Protein AF-A0A2W4L1D9-F1 (afdb_monomer_lite)

Foldseek 3Di:
DDWDWDDDVPDDIDTGDDDDDDPQPQPDPDPVVSVVVQVVCVVVVRHDDPDPVDDDD

Organism: NCBI:txid37925

Radius of gyration: 17.11 Å; chains: 1; bounding box: 32×19×45 Å

Structure (mmCIF, N/CA/C/O backbone):
data_AF-A0A2W4L1D9-F1
#
_entry.id   AF-A0A2W4L1D9-F1
#
loop_
_atom_site.group_PDB
_atom_site.id
_atom_site.type_symbol
_atom_site.label_atom_id
_atom_site.label_alt_id
_atom_site.label_comp_id
_atom_site.label_asym_id
_atom_site.label_entity_id
_atom_site.label_seq_id
_atom_site.pdbx_PDB_ins_code
_atom_site.Cartn_x
_atom_site.Cartn_y
_atom_site.Cartn_z
_atom_site.occupancy
_atom_site.B_iso_or_equiv
_atom_site.auth_seq_id
_atom_site.auth_comp_id
_atom_site.auth_asym_id
_atom_site.auth_atom_id
_atom_site.pdbx_PDB_model_num
ATOM 1 N N . MET A 1 1 ? -4.904 12.769 -24.524 1.00 52.66 1 MET A N 1
ATOM 2 C CA . MET A 1 1 ? -4.612 11.643 -23.614 1.00 52.66 1 MET A CA 1
ATOM 3 C C . MET A 1 1 ? -3.109 11.539 -23.504 1.00 52.66 1 MET A C 1
ATOM 5 O O . MET A 1 1 ? -2.462 11.347 -24.524 1.00 52.66 1 MET A O 1
ATOM 9 N N . THR A 1 2 ? -2.556 11.785 -22.321 1.00 71.94 2 THR A N 1
ATOM 10 C CA . THR A 1 2 ? -1.104 11.817 -22.099 1.00 71.94 2 THR A CA 1
ATOM 11 C C . THR A 1 2 ? -0.698 10.478 -21.493 1.00 71.94 2 THR A C 1
ATOM 13 O O . THR A 1 2 ? -1.163 10.152 -20.406 1.00 71.94 2 THR A O 1
ATOM 16 N N . GLY A 1 3 ? 0.093 9.681 -22.215 1.00 83.00 3 GLY A N 1
ATOM 17 C CA . GLY A 1 3 ? 0.596 8.398 -21.718 1.00 83.00 3 GLY A CA 1
ATOM 18 C C . GLY A 1 3 ? 1.777 8.570 -20.759 1.00 83.00 3 GLY A C 1
ATOM 19 O O . GLY A 1 3 ? 2.451 9.600 -20.782 1.00 83.00 3 GLY A O 1
ATOM 20 N N . VAL A 1 4 ? 2.037 7.557 -19.932 1.00 89.62 4 VAL A N 1
ATOM 21 C CA . VAL A 1 4 ? 3.218 7.495 -19.053 1.00 89.62 4 VAL A CA 1
ATOM 22 C C . VAL A 1 4 ? 4.215 6.509 -19.640 1.00 89.62 4 VAL A C 1
ATOM 24 O O . VAL A 1 4 ? 3.835 5.403 -20.022 1.00 89.62 4 VAL A O 1
ATOM 27 N N . VAL A 1 5 ? 5.482 6.913 -19.716 1.00 92.25 5 VAL A N 1
ATOM 28 C CA . VAL A 1 5 ? 6.575 6.081 -20.228 1.00 92.25 5 VAL A CA 1
ATOM 29 C C . VAL A 1 5 ? 7.440 5.630 -19.059 1.00 92.25 5 VAL A C 1
ATOM 31 O O . VAL A 1 5 ? 7.857 6.450 -18.243 1.00 92.25 5 VAL A O 1
ATOM 34 N N . PHE A 1 6 ? 7.699 4.329 -18.990 1.00 91.38 6 PHE A N 1
ATOM 35 C CA . PHE A 1 6 ? 8.568 3.705 -18.003 1.00 91.38 6 PHE A CA 1
ATOM 36 C C . PHE A 1 6 ? 9.831 3.185 -18.678 1.00 91.38 6 PHE A C 1
ATOM 38 O O . PHE A 1 6 ? 9.755 2.406 -19.633 1.00 91.38 6 PHE A O 1
ATOM 45 N N . ASP A 1 7 ? 10.984 3.559 -18.131 1.00 95.38 7 ASP A N 1
ATOM 46 C CA . ASP A 1 7 ? 12.253 2.923 -18.464 1.00 95.38 7 ASP A CA 1
ATOM 47 C C . ASP A 1 7 ? 12.366 1.597 -17.707 1.00 95.38 7 ASP A C 1
ATOM 49 O O . ASP A 1 7 ? 12.378 1.557 -16.474 1.00 95.38 7 ASP A O 1
ATOM 53 N N . VAL A 1 8 ? 12.432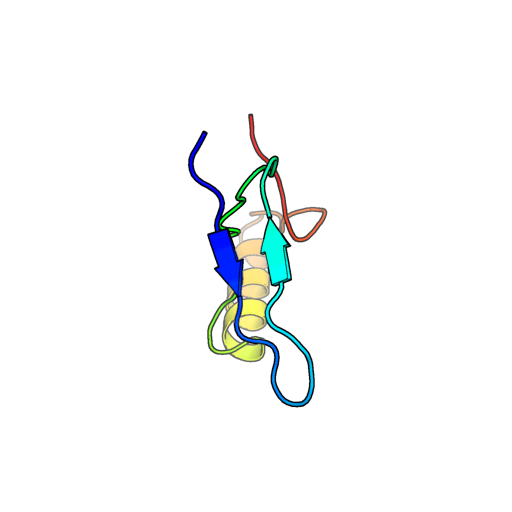 0.493 -18.451 1.00 92.81 8 VAL A N 1
ATOM 54 C CA . VAL A 1 8 ? 12.560 -0.854 -17.888 1.00 92.81 8 VAL A CA 1
ATOM 55 C C . VAL A 1 8 ? 14.022 -1.278 -17.940 1.00 92.81 8 VAL A C 1
ATOM 57 O O . VAL A 1 8 ? 14.627 -1.350 -19.008 1.00 92.81 8 VAL A O 1
ATOM 60 N N . ILE A 1 9 ? 14.604 -1.593 -16.784 1.00 93.88 9 ILE A N 1
ATOM 61 C CA . ILE A 1 9 ? 16.003 -2.031 -16.707 1.00 93.88 9 ILE A CA 1
ATOM 62 C C . ILE A 1 9 ? 16.171 -3.344 -17.486 1.00 93.88 9 ILE A C 1
ATOM 64 O O . ILE A 1 9 ? 15.540 -4.348 -17.166 1.00 93.88 9 ILE A O 1
ATOM 68 N N . GLY A 1 10 ? 17.040 -3.337 -18.502 1.00 93.88 10 GLY A N 1
ATOM 69 C CA . GLY A 1 10 ? 17.317 -4.505 -19.347 1.00 93.88 10 GLY A CA 1
ATOM 70 C C . GLY A 1 10 ? 16.265 -4.786 -20.427 1.00 93.88 10 GLY A C 1
ATOM 71 O O . GLY A 1 10 ? 16.348 -5.820 -21.086 1.00 93.88 10 GLY A O 1
ATOM 72 N N . GLY A 1 11 ? 15.297 -3.887 -20.624 1.00 92.31 11 GLY A N 1
ATOM 73 C CA . GLY A 1 11 ? 14.235 -4.030 -21.616 1.00 92.31 11 GLY A CA 1
ATOM 74 C C . GLY A 1 11 ? 13.952 -2.738 -22.388 1.00 92.31 11 GLY A C 1
ATOM 75 O O . GLY A 1 11 ? 14.535 -1.692 -22.100 1.00 92.31 11 GLY A O 1
ATOM 76 N N . PRO A 1 12 ? 13.071 -2.799 -23.399 1.00 93.69 12 PRO A N 1
ATOM 77 C CA . PRO A 1 12 ? 12.594 -1.605 -24.085 1.00 93.69 12 PRO A CA 1
ATOM 78 C C . PRO A 1 12 ? 11.672 -0.783 -23.173 1.00 93.69 12 PRO A C 1
ATOM 80 O O . PRO A 1 12 ? 10.980 -1.333 -22.315 1.00 93.69 12 PRO A O 1
ATOM 83 N N . ALA A 1 13 ? 11.639 0.534 -23.388 1.00 94.50 13 ALA A N 1
ATOM 84 C CA . ALA A 1 13 ? 10.720 1.423 -22.683 1.00 94.50 13 ALA A CA 1
ATOM 85 C C . ALA A 1 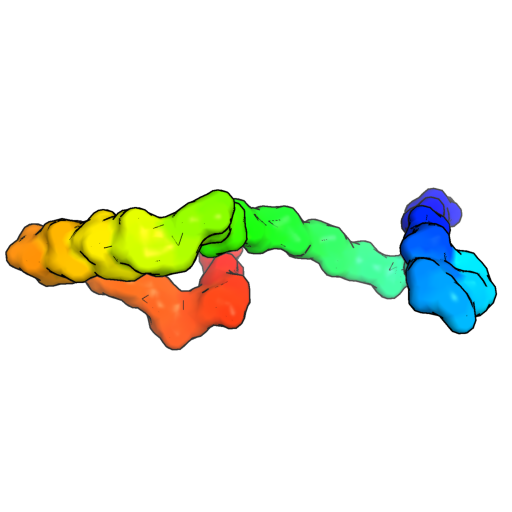13 ? 9.254 1.046 -22.962 1.00 94.50 13 ALA A C 1
ATOM 87 O O . ALA A 1 13 ? 8.896 0.665 -24.081 1.00 94.50 13 ALA A O 1
ATOM 88 N N . VAL A 1 14 ? 8.408 1.169 -21.938 1.00 94.00 14 VAL A N 1
ATOM 89 C CA . VAL A 1 14 ? 6.991 0.785 -21.990 1.00 94.00 14 VAL A CA 1
ATOM 90 C C . VAL A 1 14 ? 6.113 2.018 -21.827 1.00 94.00 14 VAL A C 1
ATOM 92 O O . VAL A 1 14 ? 6.263 2.762 -20.861 1.00 94.00 14 VAL A O 1
ATOM 95 N N . THR A 1 15 ? 5.162 2.206 -22.743 1.00 93.88 15 THR A N 1
ATOM 96 C CA . THR A 1 15 ? 4.186 3.305 -22.695 1.00 93.88 15 THR A CA 1
ATOM 97 C C . THR A 1 15 ? 2.817 2.789 -22.265 1.00 93.88 15 THR A C 1
ATOM 99 O O . THR A 1 15 ? 2.262 1.898 -22.907 1.00 93.88 15 THR A O 1
ATOM 102 N N . LEU A 1 16 ? 2.246 3.385 -21.217 1.00 91.12 16 LEU A N 1
ATOM 103 C CA . LEU A 1 16 ? 0.872 3.153 -20.776 1.00 91.12 16 LEU A CA 1
ATOM 104 C C . LEU A 1 16 ? -0.023 4.311 -21.227 1.00 91.12 16 LEU A C 1
ATOM 106 O O . LEU A 1 16 ? 0.187 5.456 -20.826 1.00 91.12 16 LEU A O 1
ATOM 110 N N . SER A 1 17 ? -1.017 4.011 -22.062 1.00 89.75 17 SER A N 1
ATOM 111 C CA . SER A 1 17 ? -1.899 5.010 -22.692 1.00 89.75 17 SER A CA 1
ATOM 112 C C . SER A 1 17 ? -3.241 5.179 -21.977 1.00 89.75 17 SER A C 1
ATOM 114 O O . SER A 1 17 ? -3.830 6.253 -22.051 1.00 89.75 17 SER A O 1
ATOM 116 N N . ASP A 1 18 ? -3.718 4.120 -21.319 1.00 88.31 18 ASP A N 1
ATOM 117 C CA . ASP A 1 18 ? -5.036 4.052 -20.686 1.00 88.31 18 ASP A CA 1
ATOM 118 C C . ASP A 1 18 ? -4.915 3.238 -19.391 1.00 88.31 18 ASP A C 1
ATOM 120 O O . ASP A 1 18 ? -4.850 2.008 -19.404 1.00 88.31 18 ASP A O 1
ATOM 124 N N . PHE A 1 19 ? -4.734 3.935 -18.269 1.00 84.31 19 PHE A N 1
ATOM 125 C CA . PHE A 1 19 ? -4.439 3.321 -16.976 1.00 84.31 19 PHE A CA 1
ATOM 126 C C . PHE A 1 19 ? -5.142 4.064 -15.840 1.00 84.31 19 PHE A C 1
ATOM 128 O O . PHE A 1 19 ? -5.325 5.280 -15.883 1.00 84.31 19 PHE A O 1
ATOM 135 N N . GLN A 1 20 ? -5.486 3.330 -14.782 1.00 80.31 20 GLN A N 1
ATOM 136 C CA . GLN A 1 20 ? -5.818 3.917 -13.487 1.00 80.31 20 GLN A CA 1
ATOM 137 C C . GLN A 1 20 ? -4.561 3.917 -12.618 1.00 80.31 20 GLN A C 1
ATOM 139 O O . GLN A 1 20 ? -3.995 2.862 -12.334 1.00 80.31 20 GLN A O 1
ATOM 144 N N . LEU A 1 21 ? -4.106 5.103 -12.208 1.00 75.44 21 LEU A N 1
ATOM 145 C CA . LEU A 1 21 ? -3.003 5.232 -11.261 1.00 75.44 21 LEU A CA 1
ATOM 146 C C . LEU A 1 21 ? -3.550 5.203 -9.839 1.00 75.44 21 LEU A C 1
ATOM 148 O O . LEU A 1 21 ? -4.262 6.113 -9.422 1.00 75.44 21 LEU A O 1
ATOM 152 N N . VAL A 1 22 ? -3.161 4.181 -9.085 1.00 73.94 22 VAL A N 1
ATOM 153 C CA . VAL A 1 22 ? -3.452 4.076 -7.657 1.00 73.94 22 VAL A CA 1
ATOM 154 C C . VAL A 1 22 ? -2.147 4.285 -6.904 1.00 73.94 22 VAL A C 1
ATOM 156 O O . VAL A 1 22 ? -1.250 3.445 -6.960 1.00 73.94 22 VAL A O 1
ATOM 159 N N . ILE A 1 23 ? -2.038 5.396 -6.176 1.00 64.69 23 ILE A N 1
ATOM 160 C CA . ILE A 1 23 ? -0.954 5.588 -5.209 1.00 64.69 23 ILE A CA 1
ATOM 161 C C . ILE A 1 23 ? -1.397 4.924 -3.905 1.00 64.69 23 ILE A C 1
ATOM 163 O O . ILE A 1 23 ? -2.012 5.552 -3.046 1.00 64.69 23 ILE A O 1
ATOM 167 N N . ALA A 1 24 ? -1.139 3.623 -3.773 1.00 64.88 24 ALA A N 1
ATOM 168 C CA . ALA A 1 24 ? -1.430 2.901 -2.542 1.00 64.88 24 ALA A CA 1
ATOM 169 C C . ALA A 1 24 ? -0.449 3.354 -1.446 1.00 64.88 24 ALA A C 1
ATOM 171 O O . ALA A 1 24 ? 0.691 2.902 -1.393 1.00 64.88 24 ALA A O 1
ATOM 172 N N . GLY A 1 25 ? -0.891 4.250 -0.559 1.00 62.44 25 GLY A N 1
ATOM 173 C CA . GLY A 1 25 ? -0.093 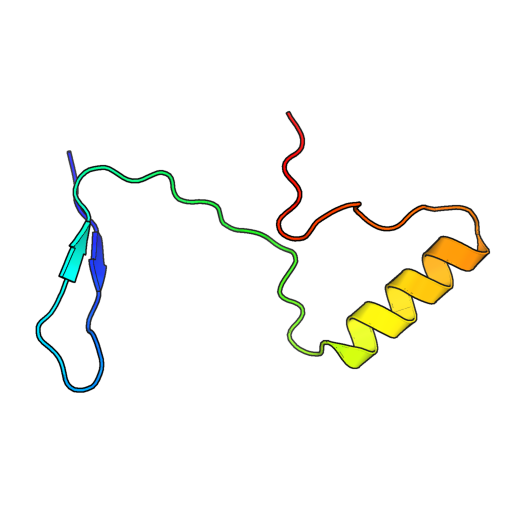4.832 0.532 1.00 62.44 25 GLY A CA 1
ATOM 174 C C . GLY A 1 25 ? 0.372 3.861 1.631 1.00 62.44 25 GLY A C 1
ATOM 175 O O . GLY A 1 25 ? 0.799 4.312 2.686 1.00 62.44 25 GLY A O 1
ATOM 176 N N . TYR A 1 26 ? 0.298 2.545 1.408 1.00 57.75 26 TYR A N 1
ATOM 177 C CA . TYR A 1 26 ? 0.619 1.506 2.396 1.00 57.75 26 TYR A CA 1
ATOM 178 C C . TYR A 1 26 ? 2.023 0.905 2.269 1.00 57.75 26 TYR A C 1
ATOM 180 O O . TYR A 1 26 ? 2.393 0.029 3.051 1.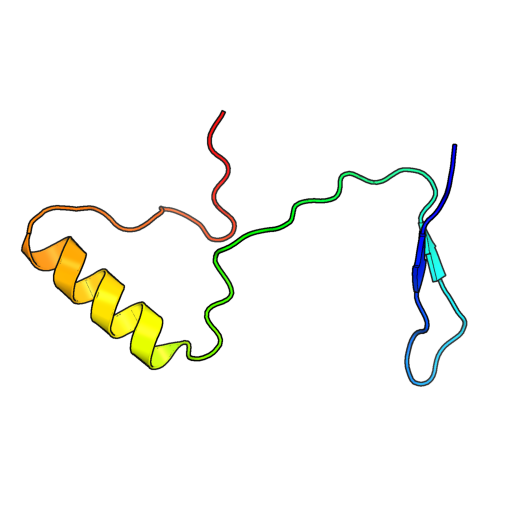00 57.75 26 TYR A O 1
ATOM 188 N N . THR A 1 27 ? 2.849 1.358 1.326 1.00 61.94 27 THR A N 1
ATOM 189 C CA . THR A 1 27 ? 4.245 0.911 1.261 1.00 61.94 27 THR A CA 1
ATOM 190 C C . THR A 1 27 ? 5.081 1.679 2.281 1.00 61.94 27 THR A C 1
ATOM 192 O O . THR A 1 27 ? 5.750 2.659 1.951 1.00 61.94 27 THR A O 1
ATOM 195 N N . ALA A 1 28 ? 5.027 1.255 3.546 1.00 68.00 28 ALA A N 1
ATOM 196 C CA . ALA A 1 28 ? 5.981 1.717 4.545 1.00 68.00 28 ALA A CA 1
ATOM 197 C C . ALA A 1 28 ? 7.405 1.364 4.099 1.00 68.00 28 ALA A C 1
ATOM 199 O O . ALA A 1 28 ? 7.655 0.270 3.584 1.00 68.00 28 ALA A O 1
ATOM 200 N N . ARG A 1 29 ? 8.343 2.289 4.325 1.00 80.75 29 ARG A N 1
ATOM 201 C CA . ARG A 1 29 ? 9.774 2.078 4.052 1.00 80.75 29 ARG A CA 1
ATOM 202 C C . ARG A 1 29 ? 10.318 0.840 4.774 1.00 80.75 29 ARG A C 1
ATOM 204 O O . ARG A 1 29 ? 11.189 0.165 4.242 1.00 80.75 29 ARG A O 1
ATOM 211 N N . ASP A 1 30 ? 9.803 0.583 5.971 1.00 87.44 30 ASP A N 1
ATOM 212 C CA . ASP A 1 30 ? 10.141 -0.550 6.821 1.00 87.44 30 ASP A CA 1
ATOM 213 C C . ASP A 1 30 ? 8.861 -1.343 7.108 1.00 87.44 30 ASP A C 1
ATOM 215 O O . ASP A 1 30 ? 7.896 -0.825 7.678 1.00 87.44 30 ASP A O 1
ATOM 219 N N . GLN A 1 31 ? 8.851 -2.596 6.664 1.00 85.94 31 GLN A N 1
ATOM 220 C CA . GLN A 1 31 ? 7.700 -3.480 6.799 1.00 85.94 31 GLN A CA 1
ATOM 221 C C . GLN A 1 31 ? 7.555 -4.038 8.217 1.00 85.94 31 GLN A C 1
ATOM 223 O O . GLN A 1 31 ? 6.433 -4.303 8.645 1.00 85.94 31 GLN A O 1
ATOM 228 N N . ASP A 1 32 ? 8.643 -4.179 8.968 1.00 90.44 32 ASP A N 1
ATOM 229 C CA . ASP A 1 32 ? 8.590 -4.684 10.338 1.00 90.44 32 ASP A CA 1
ATOM 230 C C . ASP A 1 32 ? 8.073 -3.601 11.287 1.00 90.44 32 ASP A C 1
ATOM 232 O O . ASP A 1 32 ? 7.196 -3.869 12.112 1.00 90.44 32 ASP A O 1
ATOM 236 N N . ALA A 1 33 ? 8.511 -2.352 11.096 1.00 89.25 33 ALA A N 1
ATOM 237 C CA . ALA A 1 33 ? 7.974 -1.202 11.824 1.00 89.25 33 ALA A CA 1
ATOM 238 C C . ALA A 1 33 ? 6.472 -0.998 11.555 1.00 89.25 33 ALA A C 1
ATOM 240 O O . ALA A 1 33 ? 5.696 -0.768 12.485 1.00 89.25 33 ALA A O 1
ATOM 241 N N . LEU A 1 34 ? 6.039 -1.144 10.295 1.00 87.69 34 LEU A N 1
ATOM 242 C CA . LEU A 1 34 ? 4.619 -1.104 9.934 1.00 87.69 34 LEU A CA 1
ATOM 243 C C . LEU A 1 34 ? 3.823 -2.195 10.658 1.00 87.69 34 LEU A C 1
ATOM 245 O O . LEU A 1 34 ? 2.782 -1.911 11.244 1.00 87.69 34 LEU A O 1
ATOM 249 N N . ARG A 1 35 ? 4.313 -3.439 10.643 1.00 88.19 35 ARG A N 1
ATOM 250 C CA . ARG A 1 35 ? 3.633 -4.578 11.283 1.00 88.19 35 ARG A CA 1
ATOM 251 C C . ARG A 1 35 ? 3.537 -4.406 12.796 1.00 88.19 35 ARG A C 1
ATOM 253 O O . ARG A 1 35 ? 2.501 -4.730 13.370 1.00 88.19 35 ARG A O 1
ATOM 260 N N . ALA A 1 36 ? 4.573 -3.864 13.436 1.00 92.06 36 ALA A N 1
ATOM 261 C CA . ALA A 1 36 ? 4.541 -3.550 14.861 1.00 92.06 36 ALA A CA 1
ATOM 262 C C . ALA A 1 36 ? 3.433 -2.538 15.193 1.00 92.06 36 ALA A C 1
ATOM 264 O O . ALA A 1 36 ? 2.656 -2.767 16.118 1.00 92.06 36 ALA A O 1
ATOM 265 N N . HIS A 1 37 ? 3.306 -1.476 14.394 1.00 91.00 37 HIS A N 1
ATOM 266 C CA . HIS A 1 37 ? 2.261 -0.473 14.589 1.00 91.00 37 HIS A CA 1
ATOM 267 C C . HIS A 1 37 ? 0.851 -1.023 14.312 1.00 91.00 37 HIS A C 1
ATOM 269 O O . HIS A 1 37 ? -0.083 -0.738 15.054 1.00 91.00 37 HIS A O 1
ATOM 275 N N . VAL A 1 38 ? 0.683 -1.885 13.302 1.00 90.56 38 VAL A N 1
ATOM 276 C CA . VAL A 1 38 ? -0.598 -2.576 13.062 1.00 90.56 38 VAL A CA 1
ATOM 277 C C . VAL A 1 38 ? -1.007 -3.419 14.276 1.00 90.56 38 VAL A C 1
ATOM 279 O O . VAL A 1 38 ? -2.172 -3.404 14.666 1.00 90.56 38 VAL A O 1
ATOM 282 N N . ASN A 1 39 ? -0.060 -4.114 14.911 1.00 92.56 39 ASN A N 1
ATOM 283 C CA . ASN A 1 39 ? -0.338 -4.903 16.113 1.00 92.56 39 ASN A CA 1
ATOM 284 C C . ASN A 1 39 ? -0.694 -4.024 17.327 1.00 92.56 39 ASN A C 1
ATOM 286 O O . ASN A 1 39 ? -1.572 -4.392 18.105 1.00 92.56 39 ASN A O 1
ATOM 290 N N . GLU A 1 40 ? -0.043 -2.866 17.482 1.00 95.50 40 GLU A N 1
ATOM 291 C CA . GLU A 1 40 ? -0.381 -1.863 18.505 1.00 95.50 40 GLU A CA 1
ATOM 292 C C . GLU A 1 40 ? -1.831 -1.379 18.348 1.00 95.50 40 GLU A C 1
ATOM 294 O O . GLU A 1 40 ? -2.595 -1.363 19.312 1.00 95.50 40 GLU A O 1
ATOM 299 N N . LEU A 1 41 ? -2.233 -1.055 17.116 1.00 94.50 41 LEU A N 1
ATOM 300 C CA . LEU A 1 41 ? -3.595 -0.631 16.792 1.00 94.50 41 LEU A CA 1
ATOM 301 C C . LEU A 1 41 ? -4.618 -1.753 17.026 1.00 94.50 41 LEU A C 1
ATOM 303 O O . LEU A 1 41 ? -5.676 -1.521 17.616 1.00 94.50 41 LEU A O 1
ATOM 307 N N . ALA A 1 42 ? -4.288 -2.988 16.649 1.00 93.69 42 ALA A N 1
ATOM 308 C CA . ALA A 1 42 ? -5.146 -4.142 16.904 1.00 93.69 42 ALA A CA 1
ATOM 309 C C . ALA A 1 42 ? -5.392 -4.363 18.407 1.00 93.69 42 ALA A C 1
ATOM 311 O O . ALA A 1 42 ? -6.504 -4.715 18.801 1.00 93.69 42 ALA A O 1
ATOM 312 N N . ALA A 1 43 ? -4.394 -4.097 19.259 1.00 96.12 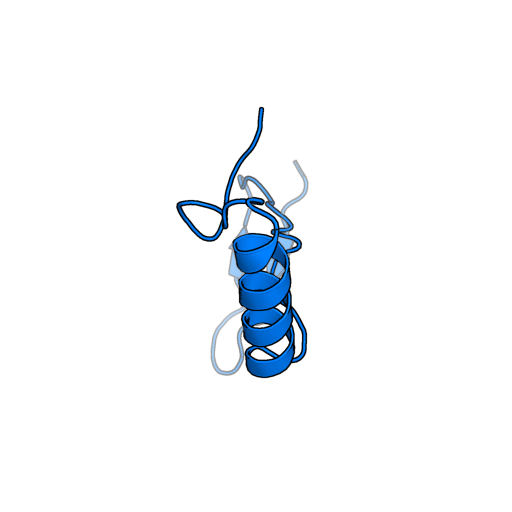43 ALA A N 1
ATOM 313 C CA . ALA A 1 43 ? -4.522 -4.230 20.711 1.00 96.12 43 ALA A CA 1
ATOM 314 C C . ALA A 1 43 ? -5.544 -3.255 21.328 1.00 96.12 43 ALA A C 1
ATOM 316 O O . ALA A 1 43 ? -6.138 -3.573 22.358 1.00 96.12 43 ALA A O 1
ATOM 317 N N . ILE A 1 44 ? -5.791 -2.102 20.693 1.00 97.00 44 ILE A N 1
ATOM 318 C CA . ILE A 1 44 ? -6.828 -1.135 21.098 1.00 97.00 44 ILE A CA 1
ATOM 319 C C . ILE A 1 44 ? -8.150 -1.312 20.328 1.00 97.00 44 ILE A C 1
ATOM 321 O O . ILE A 1 44 ? -9.041 -0.468 20.420 1.00 97.00 44 ILE A O 1
ATOM 325 N N . GLY A 1 45 ? -8.298 -2.412 19.584 1.00 96.00 45 GLY A N 1
ATOM 326 C CA . GLY A 1 45 ? -9.520 -2.753 18.855 1.00 96.00 45 GLY A CA 1
ATOM 327 C C . GLY A 1 45 ? -9.655 -2.094 17.481 1.00 96.00 45 GLY A C 1
ATOM 328 O O . GLY A 1 45 ? -10.740 -2.135 16.903 1.00 96.00 45 GLY A O 1
ATOM 329 N N . ILE A 1 46 ? -8.586 -1.500 16.942 1.00 94.38 46 ILE A N 1
ATOM 330 C CA . ILE A 1 46 ? -8.577 -0.952 15.581 1.00 94.38 46 ILE A CA 1
ATOM 331 C C . ILE A 1 46 ? -8.163 -2.066 14.603 1.00 94.38 46 ILE A C 1
ATOM 333 O O . ILE A 1 46 ? -7.029 -2.543 14.674 1.00 94.38 46 ILE A O 1
ATOM 337 N N . PRO A 1 47 ? -9.053 -2.519 13.699 1.00 87.31 47 PRO A N 1
ATOM 338 C CA . PRO A 1 47 ? -8.752 -3.622 12.795 1.00 87.31 47 PRO A CA 1
ATOM 339 C C . PRO A 1 47 ? -7.771 -3.208 11.693 1.00 87.31 47 PRO A C 1
ATOM 341 O O . PRO A 1 47 ? -7.788 -2.078 11.202 1.00 87.31 47 PRO A O 1
ATOM 344 N N . ALA A 1 48 ? -6.943 -4.162 11.271 1.00 86.00 48 ALA A N 1
ATOM 345 C CA . ALA A 1 48 ? -6.124 -4.026 10.074 1.00 86.00 48 ALA A CA 1
ATOM 346 C C . ALA A 1 48 ? -6.998 -4.052 8.802 1.00 86.00 48 ALA A C 1
ATOM 348 O O . ALA A 1 48 ? -8.088 -4.633 8.820 1.00 86.00 48 ALA A O 1
ATOM 349 N N . PRO A 1 49 ? -6.525 -3.476 7.682 1.00 80.69 49 PRO A N 1
ATOM 350 C CA . PRO A 1 49 ? -7.172 -3.660 6.387 1.00 80.69 49 PRO A CA 1
ATOM 351 C C . PRO A 1 49 ? -7.254 -5.145 5.998 1.00 80.69 49 PRO A C 1
ATOM 353 O O . PRO A 1 49 ? -6.302 -5.897 6.201 1.00 80.69 49 PRO A O 1
ATOM 356 N N . GLU A 1 50 ? -8.367 -5.556 5.383 1.00 83.62 50 GLU A N 1
ATOM 357 C CA . GLU A 1 50 ? -8.587 -6.948 4.949 1.00 83.62 50 GLU A CA 1
ATOM 358 C C . GLU A 1 50 ? -7.682 -7.365 3.779 1.00 83.62 50 GLU A C 1
ATOM 360 O O . GLU A 1 50 ? -7.375 -8.544 3.605 1.00 83.62 50 GLU A O 1
ATOM 365 N N . SER A 1 51 ? -7.248 -6.404 2.960 1.00 78.69 51 SER A N 1
ATOM 366 C CA . SER A 1 51 ? -6.360 -6.644 1.820 1.00 78.69 51 SER A CA 1
ATOM 367 C C . SER A 1 51 ? -5.422 -5.464 1.576 1.00 78.69 51 SER A C 1
ATOM 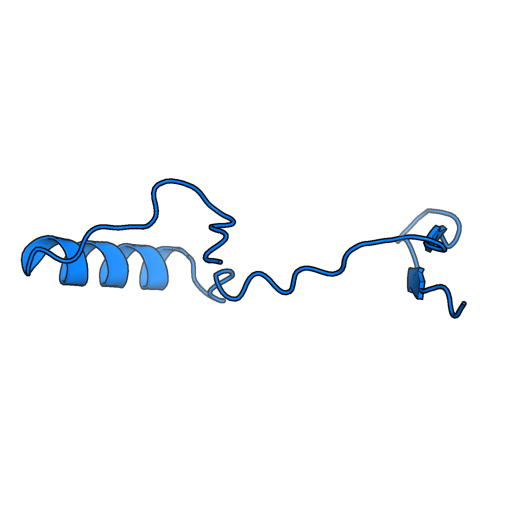369 O O . SER A 1 51 ? -5.710 -4.327 1.946 1.00 78.69 51 SER A O 1
ATOM 371 N N . VAL A 1 52 ? -4.276 -5.720 0.948 1.00 74.12 52 VAL A N 1
ATOM 372 C CA . VAL A 1 52 ? -3.354 -4.671 0.499 1.00 74.12 52 VAL A CA 1
ATOM 373 C C . VAL A 1 52 ? -3.135 -4.846 -1.005 1.00 74.12 52 VAL A C 1
ATOM 375 O O . VAL A 1 52 ? -2.675 -5.915 -1.410 1.00 74.12 52 VAL A O 1
ATOM 378 N N . PRO A 1 53 ? -3.426 -3.828 -1.836 1.00 76.12 53 PRO A N 1
ATOM 379 C CA . PRO A 1 53 ? -3.975 -2.513 -1.482 1.00 76.12 53 PRO A CA 1
ATOM 380 C C . PRO A 1 53 ? -5.453 -2.573 -1.051 1.00 76.12 53 PRO A C 1
ATOM 382 O O . PRO A 1 53 ? -6.240 -3.312 -1.631 1.00 76.12 53 PRO A O 1
ATOM 385 N N . SER A 1 54 ? -5.827 -1.762 -0.057 1.00 74.19 54 SER A N 1
ATOM 386 C CA . SER A 1 54 ? -7.231 -1.529 0.312 1.00 74.19 54 SER A CA 1
ATOM 387 C C . SER A 1 54 ? -7.771 -0.301 -0.412 1.00 74.19 54 SER A C 1
ATOM 389 O O . SER A 1 54 ? -7.107 0.735 -0.453 1.00 74.19 54 SER A O 1
ATOM 391 N N . PHE A 1 55 ? -8.987 -0.411 -0.940 1.00 73.94 55 PHE A N 1
ATOM 392 C CA . PHE A 1 55 ? -9.696 0.674 -1.609 1.00 73.94 55 PHE A CA 1
ATOM 393 C C . PHE A 1 55 ? -10.912 1.070 -0.767 1.00 73.94 55 PHE A C 1
ATOM 395 O O . PHE A 1 55 ? -11.808 0.252 -0.571 1.00 73.94 55 PHE A O 1
ATOM 402 N N . CYS A 1 56 ? -10.945 2.309 -0.275 1.00 58.53 56 CYS A N 1
ATOM 403 C CA . CYS A 1 56 ? -12.155 2.906 0.296 1.00 58.53 56 CYS A CA 1
ATOM 404 C C . CYS A 1 56 ? -12.848 3.777 -0.772 1.00 58.53 56 CYS A C 1
ATOM 406 O O . CYS A 1 56 ? -12.134 4.379 -1.579 1.00 58.53 56 CYS A O 1
ATOM 408 N N . PRO A 1 57 ? -14.194 3.823 -0.804 1.00 60.44 57 PRO A N 1
ATOM 409 C CA . PRO A 1 57 ? -14.955 4.709 -1.689 1.00 60.44 57 PRO A CA 1
ATOM 410 C C . PRO A 1 57 ? -14.756 6.198 -1.373 1.00 60.44 57 PRO A C 1
ATOM 412 O O . PRO A 1 57 ? -14.433 6.528 -0.207 1.00 60.44 57 PRO A O 1
#

InterPro domains:
  IPR021269 Protein of unknown function DUF2848 [PF11010] (24-56)

pLDDT: mean 83.59, std 11.81, range [52.66, 97.0]

Secondary structure (DSSP, 8-state):
---EEEPPTTS--EEESS------TT--S-HHHHHHHHHHHHHTT-PPPSSSS----

Sequence (57 aa):
MTGVVFDVIGGPAVTLSDFQLVIAGYTARDQDALRAHVNELAAIGIPAPESVPSFCP